Protein AF-X1CRI1-F1 (afdb_monomer)

InterPro domains:
  IPR027417 P-loop containing nucleoside triphosphate hydrolase [G3DSA:3.40.50.300] (3-35)
  IPR027417 P-loop containing nucleoside triphosphate hydrolase [SSF52540] (5-34)

Sequence (35 aa):
MVGSNKFFYKVCIVGDSEVGKTTLLNQYLKRRFVP

Secondary structure (DSSP, 8-state):
---------------STTSSHHHHHHHHHHS----

Solvent-accessible surface area (backbone atoms only — not comparable to full-atom values): 2626 Å² total; per-residue (Å²): 133,86,71,78,88,72,85,84,83,92,82,85,90,84,77,69,87,88,76,44,69,67,43,52,51,38,31,75,77,66,75,40,88,67,134

Structure (mmCIF, N/CA/C/O backbone):
data_AF-X1CRI1-F1
#
_entry.id   AF-X1CRI1-F1
#
loop_
_atom_site.group_PDB
_atom_site.id
_atom_site.type_symbol
_atom_site.label_atom_id
_atom_site.label_alt_id
_atom_site.label_comp_id
_atom_site.label_asym_id
_atom_site.label_entity_id
_atom_site.label_seq_id
_atom_site.pdbx_PDB_ins_code
_atom_site.Cartn_x
_atom_site.Cartn_y
_atom_site.Cartn_z
_atom_site.occupancy
_atom_site.B_iso_or_equiv
_atom_site.auth_seq_id
_atom_site.auth_comp_id
_atom_site.auth_asym_id
_atom_site.auth_atom_id
_atom_site.pdbx_PDB_model_num
ATOM 1 N N . MET A 1 1 ? -20.221 -1.242 28.320 1.00 47.00 1 MET A N 1
ATOM 2 C CA . MET A 1 1 ? -19.037 -0.86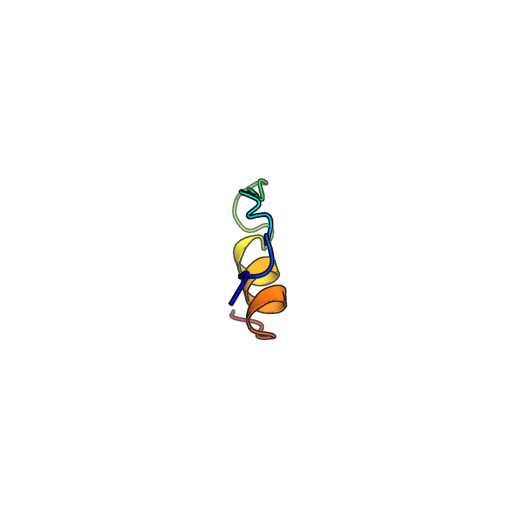5 27.517 1.00 47.00 1 MET A CA 1
ATOM 3 C C . MET A 1 1 ? -19.535 -0.123 26.286 1.00 47.00 1 MET A C 1
ATOM 5 O O . MET A 1 1 ? -19.978 -0.766 25.346 1.00 47.00 1 MET A O 1
ATOM 9 N N . VAL A 1 2 ? -19.577 1.211 26.317 1.00 55.91 2 VAL A N 1
ATOM 10 C CA . VAL A 1 2 ? -19.929 1.999 25.125 1.00 55.91 2 VAL A CA 1
ATOM 11 C C . VAL A 1 2 ? -18.688 1.997 24.239 1.00 55.91 2 VAL A C 1
ATOM 13 O O . VAL A 1 2 ? -17.704 2.667 24.544 1.00 55.91 2 VAL A O 1
ATOM 16 N N . GLY A 1 3 ? -18.688 1.139 23.218 1.00 65.94 3 GLY A N 1
ATOM 17 C CA . GLY A 1 3 ? -17.618 1.100 22.229 1.00 65.94 3 GLY A CA 1
ATOM 18 C C . GLY A 1 3 ? -17.491 2.475 21.587 1.00 65.94 3 GLY A C 1
ATOM 19 O O . GLY A 1 3 ? -18.492 3.063 21.184 1.00 65.94 3 GLY A O 1
ATOM 20 N N . SER A 1 4 ? -16.273 3.012 21.547 1.00 73.06 4 SER A N 1
ATOM 21 C CA . SER A 1 4 ? -15.974 4.286 20.898 1.00 73.06 4 SER A CA 1
ATOM 22 C C . SER A 1 4 ? -16.590 4.279 19.500 1.00 73.06 4 SER A C 1
ATOM 24 O O . SER A 1 4 ? -16.293 3.374 18.719 1.00 73.06 4 SER A O 1
ATOM 26 N N . ASN A 1 5 ? -17.444 5.255 19.190 1.00 71.19 5 ASN A N 1
ATOM 27 C CA . ASN A 1 5 ? -18.078 5.379 17.880 1.00 71.19 5 ASN A CA 1
ATOM 28 C C . ASN A 1 5 ? -16.997 5.774 16.856 1.00 71.19 5 ASN A C 1
ATOM 30 O O . ASN A 1 5 ? -16.760 6.951 16.589 1.00 71.19 5 ASN A O 1
ATOM 34 N N . LYS A 1 6 ? -16.230 4.789 16.378 1.00 83.44 6 LYS A N 1
ATOM 35 C CA . LYS A 1 6 ? -15.158 4.992 15.404 1.00 83.44 6 LYS A CA 1
ATOM 36 C C . LYS A 1 6 ? -15.783 5.118 14.025 1.00 83.44 6 LYS A C 1
ATOM 38 O O . LYS A 1 6 ? -16.417 4.185 13.540 1.00 83.44 6 LYS A O 1
ATOM 43 N N . PHE A 1 7 ? -15.568 6.263 13.389 1.00 88.75 7 PHE A N 1
ATOM 44 C CA . PHE A 1 7 ? -15.930 6.456 11.993 1.00 88.75 7 PHE A CA 1
ATOM 45 C C . PHE A 1 7 ? -15.084 5.550 11.096 1.00 88.75 7 PHE A C 1
ATOM 47 O O . PHE A 1 7 ? -13.871 5.432 11.279 1.00 88.75 7 PHE A O 1
ATOM 54 N N . PHE A 1 8 ? -15.734 4.925 10.118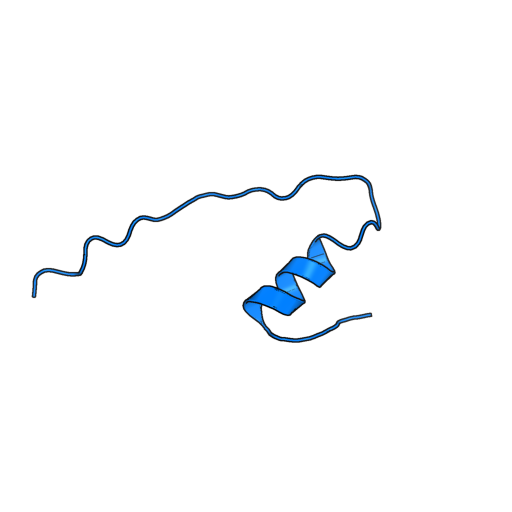 1.00 93.00 8 PHE A N 1
ATOM 55 C CA . PHE A 1 8 ? -15.082 4.121 9.095 1.00 93.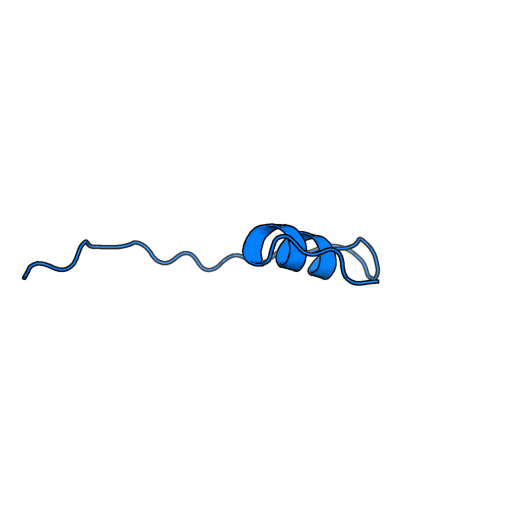00 8 PHE A CA 1
ATOM 56 C C . PHE A 1 8 ? -15.162 4.854 7.757 1.00 93.00 8 PHE A C 1
ATOM 58 O O . PHE A 1 8 ? -16.253 5.134 7.262 1.00 93.00 8 PHE A O 1
ATOM 65 N N . TYR A 1 9 ? -14.007 5.165 7.172 1.00 94.25 9 TYR A N 1
ATOM 66 C CA . TYR A 1 9 ? -13.915 5.901 5.914 1.00 94.25 9 TYR A CA 1
ATOM 67 C C . TYR A 1 9 ? -13.496 4.967 4.779 1.00 94.25 9 TYR A C 1
ATOM 69 O O . TYR A 1 9 ? -12.465 4.300 4.860 1.00 94.25 9 TYR A O 1
ATOM 77 N N . LYS A 1 10 ? -14.278 4.946 3.695 1.00 96.62 10 LYS A N 1
ATOM 78 C CA . LYS A 1 10 ? -13.921 4.260 2.448 1.00 96.62 10 LYS A CA 1
ATOM 79 C C . LYS A 1 10 ? -13.138 5.225 1.556 1.00 96.62 10 LYS A C 1
ATOM 81 O O . LYS A 1 10 ? -13.697 6.213 1.092 1.00 96.62 10 LYS A O 1
ATOM 86 N N . VAL A 1 11 ? -11.863 4.931 1.311 1.00 96.12 11 VAL A N 1
ATOM 87 C CA . VAL A 1 11 ? -10.944 5.781 0.533 1.00 96.12 11 VAL A CA 1
ATOM 88 C C . VAL A 1 11 ? -10.440 5.018 -0.693 1.00 96.12 11 VAL A C 1
ATOM 90 O O . VAL A 1 11 ? -10.142 3.829 -0.600 1.00 96.12 11 VAL A O 1
ATOM 93 N N . CYS A 1 12 ? -10.337 5.696 -1.839 1.00 97.31 12 CYS A N 1
ATOM 94 C CA . CYS A 1 12 ? -9.760 5.161 -3.073 1.00 97.31 12 CYS A CA 1
ATOM 95 C C . CYS A 1 12 ? -8.602 6.057 -3.529 1.00 97.31 12 CYS A C 1
ATOM 97 O O . CYS A 1 12 ? -8.737 7.278 -3.538 1.00 97.31 12 CYS A O 1
ATOM 99 N N . ILE A 1 13 ? -7.475 5.446 -3.900 1.00 97.12 13 ILE A N 1
ATOM 100 C CA . ILE A 1 13 ? -6.317 6.138 -4.475 1.00 97.12 13 ILE A CA 1
ATOM 101 C C . ILE A 1 13 ? -6.265 5.784 -5.958 1.00 97.12 13 ILE A C 1
ATOM 103 O O . ILE A 1 13 ? -6.208 4.607 -6.314 1.00 97.12 13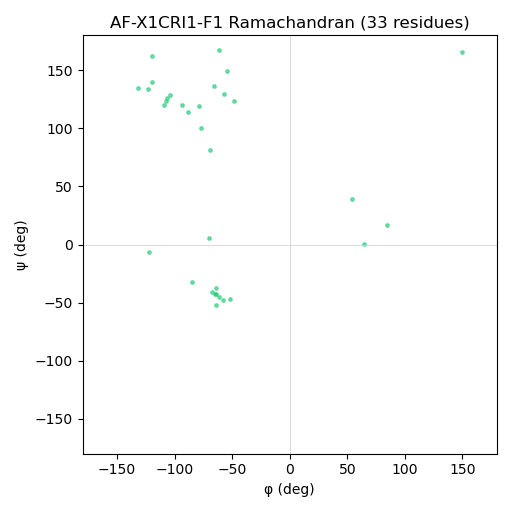 ILE A O 1
ATOM 107 N N . VAL A 1 14 ? -6.274 6.805 -6.810 1.00 98.00 14 VAL A N 1
ATOM 108 C CA . VAL A 1 14 ? -6.318 6.674 -8.272 1.00 98.00 14 VAL A CA 1
ATOM 109 C C . VAL A 1 14 ? -5.092 7.314 -8.919 1.00 98.00 14 VAL A C 1
ATOM 111 O O . VAL A 1 14 ? -4.375 8.085 -8.288 1.00 98.00 14 VAL A O 1
ATOM 114 N N . GLY A 1 15 ? -4.830 6.942 -10.169 1.00 97.62 15 GLY A N 1
ATOM 115 C CA . GLY A 1 15 ? -3.679 7.371 -10.962 1.00 97.62 15 GLY A CA 1
ATOM 116 C C . GLY A 1 15 ? -3.274 6.279 -11.948 1.00 97.62 15 GLY A C 1
ATOM 117 O O . GLY A 1 15 ? -3.694 5.126 -11.791 1.00 97.62 15 GLY A O 1
ATOM 118 N N . ASP A 1 16 ? -2.445 6.625 -12.924 1.00 98.50 16 ASP A N 1
ATOM 119 C CA . ASP A 1 16 ? -2.028 5.728 -14.007 1.00 98.50 16 ASP A CA 1
ATOM 120 C C . ASP A 1 16 ? -1.275 4.488 -13.511 1.00 98.50 16 ASP A C 1
ATOM 122 O O . ASP A 1 16 ? -0.897 4.382 -12.336 1.00 98.50 16 ASP A O 1
ATOM 126 N N . SER A 1 17 ? -1.093 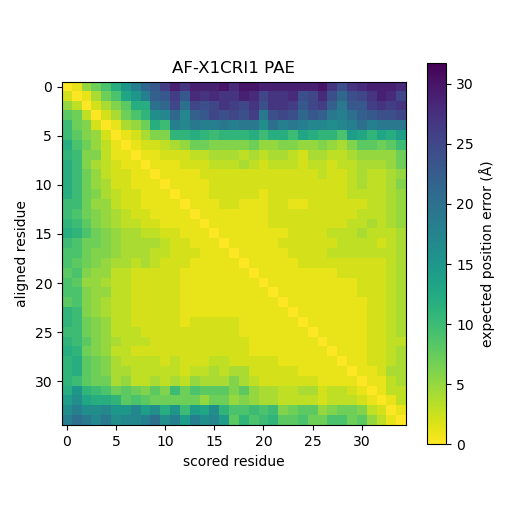3.501 -14.390 1.0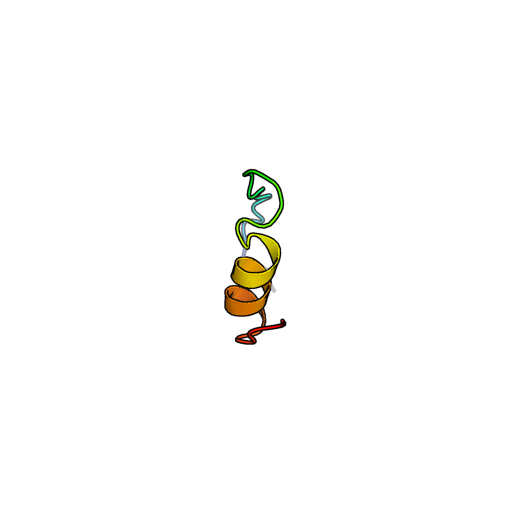0 97.75 17 SER A N 1
ATOM 127 C CA . SER A 1 17 ? -0.294 2.314 -14.065 1.00 97.75 17 SER A CA 1
ATOM 128 C C . SER A 1 17 ? 1.112 2.712 -13.595 1.00 97.75 17 SER A C 1
ATOM 130 O O . SER A 1 17 ? 1.635 3.746 -13.992 1.00 97.75 17 SER A O 1
ATOM 132 N N . GLU A 1 18 ? 1.703 1.906 -12.710 1.00 95.94 18 GLU A N 1
ATOM 133 C CA . GLU A 1 18 ? 3.108 2.033 -12.268 1.00 95.94 18 GLU A CA 1
ATOM 134 C C . GLU A 1 18 ? 3.499 3.308 -11.487 1.00 95.94 18 GLU A C 1
ATOM 136 O O . GLU A 1 18 ? 4.610 3.385 -10.975 1.00 95.94 18 GLU A O 1
ATOM 141 N N . VAL A 1 19 ? 2.581 4.246 -11.214 1.00 96.88 19 VAL A N 1
ATOM 142 C CA . VAL A 1 19 ? 2.866 5.462 -10.401 1.00 96.88 19 VAL A CA 1
ATOM 143 C C . VAL A 1 19 ? 3.109 5.208 -8.897 1.00 96.88 19 VAL A C 1
ATOM 145 O O . VAL A 1 19 ? 3.197 6.143 -8.106 1.00 96.88 19 VAL A O 1
ATOM 148 N N . GLY A 1 20 ? 3.162 3.947 -8.456 1.00 96.38 20 GLY A N 1
ATOM 149 C CA . GLY A 1 20 ? 3.506 3.598 -7.070 1.00 96.38 20 GLY A CA 1
ATOM 150 C C . GLY A 1 20 ? 2.359 3.619 -6.046 1.00 96.38 20 GLY A C 1
ATOM 151 O O . GLY A 1 20 ? 2.623 3.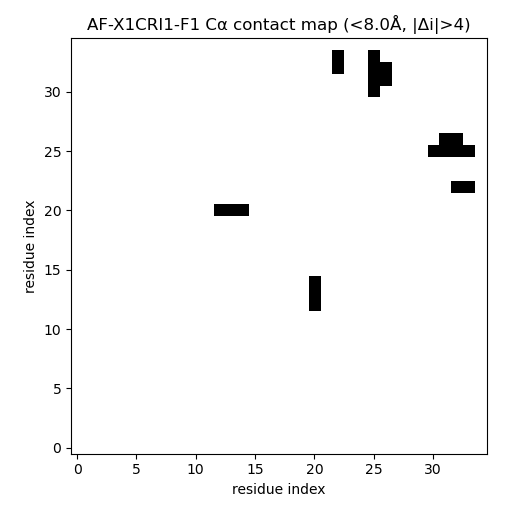585 -4.845 1.00 96.38 20 GLY A O 1
ATOM 152 N N . LYS A 1 21 ? 1.084 3.614 -6.473 1.00 97.56 21 LYS A N 1
ATOM 153 C CA . LYS A 1 21 ? -0.097 3.605 -5.569 1.00 97.56 21 LYS A CA 1
ATOM 154 C C . LYS A 1 21 ? -0.043 2.486 -4.517 1.00 97.56 21 LYS A C 1
ATOM 156 O O . LYS A 1 21 ? -0.267 2.719 -3.331 1.00 97.56 21 LYS A O 1
ATOM 161 N N . THR A 1 22 ? 0.285 1.267 -4.947 1.00 95.69 22 THR A N 1
ATOM 162 C CA . THR A 1 22 ? 0.388 0.090 -4.069 1.00 95.69 22 THR A CA 1
ATOM 163 C C . THR A 1 22 ? 1.560 0.210 -3.097 1.00 95.69 22 THR A C 1
ATOM 165 O O . THR A 1 22 ? 1.429 -0.114 -1.916 1.00 95.69 22 THR A O 1
ATOM 168 N N . THR A 1 23 ? 2.698 0.718 -3.572 1.00 96.25 23 THR A N 1
ATOM 169 C CA . THR A 1 23 ? 3.901 0.935 -2.761 1.00 96.25 23 THR A CA 1
ATOM 170 C C . THR A 1 23 ? 3.653 1.976 -1.676 1.00 96.25 23 THR A C 1
ATOM 172 O O . THR A 1 23 ? 3.998 1.734 -0.520 1.00 96.25 23 THR A O 1
ATOM 175 N N . LEU A 1 24 ? 2.970 3.078 -2.008 1.00 95.75 24 LEU A N 1
ATOM 176 C CA . LEU A 1 24 ? 2.561 4.108 -1.051 1.00 95.75 24 LEU A CA 1
ATOM 177 C C . LEU A 1 24 ? 1.692 3.526 0.076 1.00 95.75 24 LEU A C 1
ATOM 179 O O . LEU A 1 24 ? 1.964 3.763 1.254 1.00 95.75 24 LEU A O 1
ATOM 183 N N . LEU A 1 25 ? 0.684 2.717 -0.266 1.00 95.62 25 LEU A N 1
ATOM 184 C CA . LEU A 1 25 ? -0.178 2.065 0.727 1.00 95.62 25 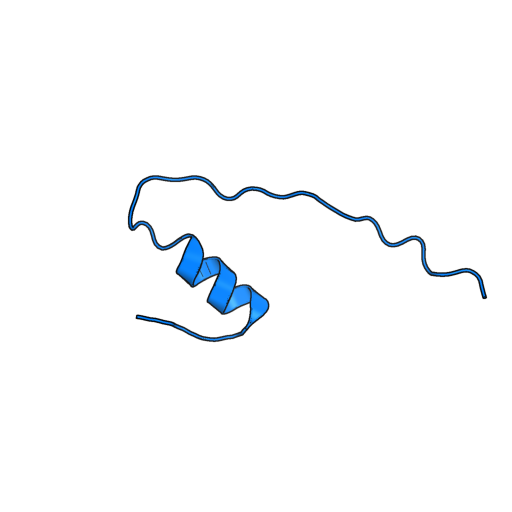LEU A CA 1
ATOM 185 C C . LEU A 1 25 ? 0.588 1.066 1.603 1.00 95.62 25 LEU A C 1
ATOM 187 O O . LEU A 1 25 ? 0.398 1.044 2.820 1.00 95.62 25 LEU A O 1
ATOM 191 N N . ASN A 1 26 ? 1.468 0.254 1.013 1.00 95.38 26 ASN A N 1
ATOM 192 C CA . ASN A 1 26 ? 2.293 -0.691 1.771 1.00 95.3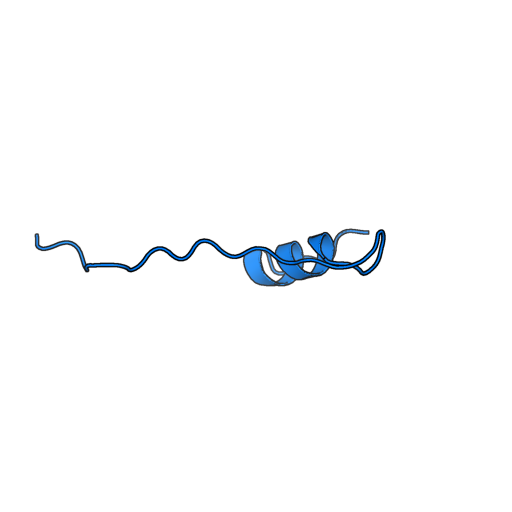8 26 ASN A CA 1
ATOM 193 C C . ASN A 1 26 ? 3.250 0.028 2.725 1.00 95.38 26 ASN A C 1
ATOM 195 O O . ASN A 1 26 ? 3.439 -0.421 3.856 1.00 95.38 26 ASN A O 1
ATOM 199 N N . GLN A 1 27 ? 3.797 1.166 2.313 1.00 96.06 27 GLN A N 1
ATOM 200 C CA . GLN A 1 27 ? 4.606 2.000 3.185 1.00 96.06 27 GLN A CA 1
ATOM 201 C C . GLN A 1 27 ? 3.813 2.556 4.358 1.00 96.06 27 GLN A C 1
ATOM 203 O O . GLN A 1 27 ? 4.199 2.361 5.509 1.00 96.06 27 GLN A O 1
ATOM 208 N N . TYR A 1 28 ? 2.670 3.179 4.088 1.00 96.00 28 TYR A N 1
ATOM 209 C CA . TYR A 1 28 ? 1.854 3.780 5.137 1.00 96.00 28 TYR A CA 1
ATOM 210 C C . TYR A 1 28 ? 1.353 2.743 6.157 1.00 96.00 28 TYR A C 1
ATOM 212 O O . TYR A 1 28 ? 1.452 2.955 7.365 1.00 96.00 28 TYR A O 1
ATOM 220 N N . LEU A 1 29 ? 0.858 1.596 5.682 1.00 95.00 29 LEU A N 1
ATOM 221 C CA . LEU A 1 29 ? 0.227 0.585 6.536 1.00 95.00 29 LEU A CA 1
ATOM 222 C C . LEU A 1 29 ? 1.225 -0.377 7.187 1.00 95.00 29 LEU A C 1
ATOM 224 O O . LEU A 1 29 ? 0.966 -0.880 8.279 1.00 95.00 29 LEU A O 1
ATOM 228 N N . LYS A 1 30 ? 2.341 -0.680 6.513 1.00 95.88 30 LYS A N 1
ATOM 229 C CA . LYS A 1 30 ? 3.271 -1.748 6.922 1.00 95.88 30 LYS A CA 1
ATOM 230 C C . LYS A 1 30 ? 4.700 -1.262 7.155 1.00 95.88 30 LYS A C 1
ATOM 232 O O . LYS A 1 30 ? 5.517 -2.065 7.599 1.00 95.88 30 LYS A O 1
ATOM 237 N N . ARG A 1 31 ? 5.016 0.005 6.856 1.00 94.56 31 ARG A N 1
ATOM 238 C CA . ARG A 1 31 ? 6.376 0.581 6.906 1.00 94.56 31 ARG A CA 1
ATOM 239 C C . ARG A 1 31 ? 7.394 -0.216 6.078 1.00 94.56 31 ARG A C 1
ATOM 241 O O . ARG A 1 31 ? 8.521 -0.436 6.515 1.00 94.56 31 ARG A O 1
ATOM 248 N N . ARG A 1 32 ? 6.984 -0.714 4.903 1.00 90.19 32 ARG A N 1
ATOM 249 C CA . ARG A 1 32 ? 7.812 -1.554 4.015 1.00 90.19 32 ARG A CA 1
ATOM 250 C C . ARG A 1 32 ? 7.775 -1.081 2.569 1.00 90.19 32 ARG A C 1
ATOM 252 O O . ARG A 1 32 ? 6.700 -0.812 2.035 1.00 90.19 32 ARG A O 1
ATOM 259 N N . PHE A 1 33 ? 8.954 -1.024 1.944 1.00 90.31 33 PHE A N 1
ATOM 260 C CA . PHE A 1 33 ? 9.102 -0.814 0.507 1.00 90.31 33 PHE A CA 1
ATOM 261 C C . PHE A 1 33 ? 9.196 -2.206 -0.101 1.00 90.31 33 PHE A C 1
ATOM 263 O O . PHE A 1 33 ? 10.060 -2.989 0.291 1.00 90.31 33 PHE A O 1
ATOM 270 N N . VAL A 1 34 ? 8.262 -2.528 -0.988 1.00 72.25 34 VAL A N 1
ATOM 271 C CA . VAL A 1 34 ? 8.322 -3.731 -1.819 1.00 72.25 34 VAL A CA 1
ATOM 272 C C . VAL A 1 34 ? 8.726 -3.292 -3.226 1.00 72.25 34 VAL A C 1
ATOM 274 O O . VAL A 1 34 ? 8.119 -2.330 -3.711 1.00 72.25 34 VAL A O 1
ATOM 277 N N . PRO A 1 35 ? 9.760 -3.918 -3.817 1.00 60.16 35 PRO A N 1
ATOM 278 C CA . PRO A 1 35 ? 10.055 -3.803 -5.241 1.00 60.16 35 PRO A CA 1
ATOM 279 C C . PRO A 1 35 ? 8.875 -4.262 -6.099 1.00 60.16 35 PRO A C 1
ATOM 281 O O . PRO A 1 35 ? 8.166 -5.203 -5.664 1.00 60.16 35 PRO A O 1
#

Organism: NCBI:txid412755

pLDDT: mean 88.78, std 13.52, range [47.0, 98.5]

Radius of gyration: 14.57 Å; Cα contacts (8 Å, |Δi|>4): 11; chains: 1; bounding box: 30×11×42 Å

Mean predicted aligned error: 6.1 Å

Foldseek 3Di:
DPPDPDDDDDDDDDDDPPPCPVQVVCCVPPVDGDD